Protein AF-G7VRM5-F1 (afdb_monomer_lite)

Organism: Paenibacillus terrae (strain HPL-003) (NCBI:txid985665)

Sequence (80 aa):
MNHSTSSELPVGLKEAENPAFKVGSQAIIRADHMAGMSGATATIVGAYTTTAYTVSYTPTTGGEKVTNHKWVTESELSAN

Radius of gyration: 14.44 Å; chains: 1; bounding box: 37×21×32 Å

Secondary structure (DSSP, 8-state):
-----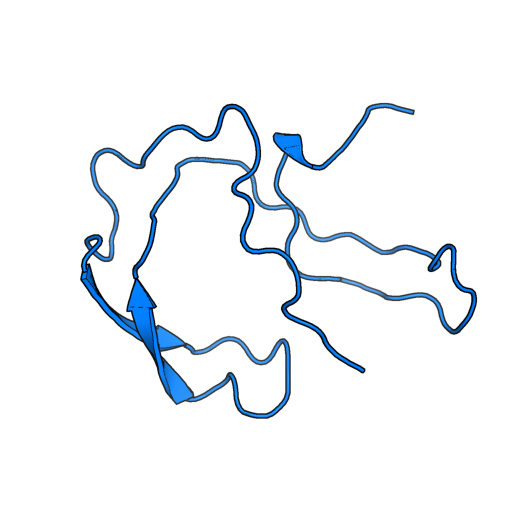--PPPTTPEEPSS-SS-TT-EEE----SSTTTTT-EEE----EE--EEEEEE--TT-SSPEEEEEEEEGGG----

InterPro domains:
  IPR011438 Domain of unknown function DUF1541 [PF07563] (23-74)

pLDDT: mean 90.64, std 9.28, range [52.12, 98.25]

Structure (mmCIF, N/CA/C/O backbone):
data_AF-G7VRM5-F1
#
_entry.id   AF-G7VRM5-F1
#
loop_
_atom_site.group_PDB
_atom_site.id
_atom_site.type_symbol
_atom_site.label_atom_id
_atom_site.label_alt_id
_atom_site.label_comp_id
_atom_site.label_asym_id
_atom_site.label_entity_id
_atom_site.label_seq_id
_atom_site.pdbx_PDB_ins_code
_atom_site.Cartn_x
_atom_site.Cartn_y
_atom_site.Cartn_z
_atom_site.occupancy
_atom_site.B_iso_or_equiv
_atom_site.auth_seq_id
_atom_site.auth_comp_id
_atom_site.auth_asym_id
_atom_site.auth_atom_id
_atom_site.pdbx_PDB_model_num
ATOM 1 N N . MET A 1 1 ? 3.130 -14.731 -13.984 1.00 52.12 1 MET A N 1
ATOM 2 C CA . MET A 1 1 ? 3.791 -14.147 -12.798 1.00 52.12 1 MET A CA 1
ATOM 3 C C . MET A 1 1 ? 2.789 -14.166 -11.652 1.00 52.12 1 MET A C 1
ATOM 5 O O . MET A 1 1 ? 1.627 -13.870 -11.897 1.00 52.12 1 MET A O 1
ATOM 9 N N . ASN A 1 2 ? 3.196 -14.593 -10.456 1.00 62.34 2 ASN A N 1
ATOM 10 C CA . ASN A 1 2 ? 2.360 -14.553 -9.254 1.00 62.34 2 ASN A CA 1
ATOM 11 C C . ASN A 1 2 ? 2.659 -13.228 -8.535 1.00 62.34 2 ASN A C 1
ATOM 13 O O . ASN A 1 2 ? 3.806 -12.992 -8.177 1.00 62.34 2 ASN A O 1
ATOM 17 N N . HIS A 1 3 ? 1.672 -12.341 -8.426 1.00 66.75 3 HIS A N 1
ATOM 18 C CA . HIS A 1 3 ? 1.872 -10.949 -7.997 1.00 66.75 3 HIS A CA 1
ATOM 19 C C . HIS A 1 3 ? 1.318 -10.649 -6.589 1.00 66.75 3 HIS A C 1
ATOM 21 O O . HIS A 1 3 ? 1.367 -9.507 -6.143 1.00 66.75 3 HIS A O 1
ATOM 27 N N . SER A 1 4 ? 0.793 -11.651 -5.877 1.00 71.31 4 SER A N 1
ATOM 28 C CA . SER A 1 4 ? 0.287 -11.507 -4.505 1.00 71.31 4 SER A CA 1
ATOM 29 C C . SER A 1 4 ? 0.719 -12.719 -3.681 1.00 71.31 4 SER A C 1
ATOM 31 O O . SER A 1 4 ? -0.042 -13.656 -3.461 1.00 71.31 4 SER A O 1
ATOM 33 N N . THR A 1 5 ? 2.004 -12.754 -3.329 1.00 64.69 5 THR A N 1
ATOM 34 C CA . THR A 1 5 ? 2.653 -13.956 -2.780 1.00 64.69 5 THR A CA 1
ATOM 35 C C . THR A 1 5 ? 2.961 -13.887 -1.292 1.00 64.69 5 THR A C 1
ATOM 37 O O . THR A 1 5 ? 3.296 -14.922 -0.724 1.00 64.69 5 THR A O 1
ATOM 40 N N . SER A 1 6 ? 2.875 -12.713 -0.658 1.00 72.81 6 SER A N 1
ATOM 41 C CA . SER A 1 6 ? 3.164 -12.579 0.773 1.00 72.81 6 SER A CA 1
ATOM 42 C C . SER A 1 6 ? 1.879 -12.494 1.588 1.00 72.81 6 SER A C 1
ATOM 44 O O . SER A 1 6 ? 1.055 -11.608 1.368 1.00 72.81 6 SER A O 1
ATOM 46 N N . SER A 1 7 ? 1.723 -13.419 2.534 1.00 72.88 7 SER A N 1
ATOM 47 C CA . SER A 1 7 ? 0.690 -13.386 3.575 1.00 72.88 7 SER A CA 1
ATOM 48 C C . SER A 1 7 ? 1.184 -12.751 4.879 1.00 72.88 7 SER A C 1
ATOM 50 O O . SER A 1 7 ? 0.418 -12.655 5.835 1.00 72.88 7 SER A O 1
ATOM 52 N N . GLU A 1 8 ? 2.461 -12.370 4.950 1.00 81.19 8 GLU A N 1
ATOM 53 C CA . GLU A 1 8 ? 3.065 -11.789 6.147 1.00 81.19 8 GLU A CA 1
ATOM 54 C C . GLU A 1 8 ? 2.831 -10.279 6.189 1.00 81.19 8 GLU A C 1
ATOM 56 O O . GLU A 1 8 ? 3.021 -9.572 5.198 1.00 81.19 8 GLU A O 1
ATOM 61 N N . LEU A 1 9 ? 2.408 -9.787 7.355 1.00 82.31 9 LEU A N 1
ATOM 62 C CA . LEU A 1 9 ? 2.240 -8.359 7.593 1.00 82.31 9 LEU A CA 1
ATOM 63 C C . LEU A 1 9 ? 3.597 -7.713 7.912 1.00 82.31 9 LEU A C 1
ATOM 65 O O . LEU A 1 9 ? 4.360 -8.277 8.702 1.00 82.31 9 LEU A O 1
ATOM 69 N N . PRO A 1 10 ? 3.882 -6.511 7.379 1.00 81.44 10 PRO A N 1
ATOM 70 C CA . PRO A 1 10 ? 5.054 -5.740 7.773 1.00 81.44 10 PRO A CA 1
ATOM 71 C C . PRO A 1 10 ? 5.092 -5.482 9.284 1.00 81.44 10 PRO A C 1
ATOM 73 O O . PRO A 1 10 ? 4.075 -5.189 9.921 1.00 81.44 10 PRO A O 1
ATOM 76 N N . VAL A 1 11 ? 6.288 -5.566 9.866 1.00 80.62 11 VAL A N 1
ATOM 77 C CA . VAL A 1 11 ? 6.491 -5.347 11.302 1.00 80.62 11 VAL A CA 1
ATOM 78 C C . VAL A 1 11 ? 6.258 -3.873 11.647 1.00 80.62 11 VAL A C 1
ATOM 80 O O . VAL A 1 11 ? 6.681 -2.971 10.925 1.00 80.62 11 VAL A O 1
ATOM 83 N N . GLY A 1 12 ? 5.597 -3.618 12.777 1.00 82.38 12 GLY A N 1
ATOM 84 C CA . GLY A 1 12 ? 5.440 -2.265 13.323 1.00 82.38 12 GLY A CA 1
ATOM 85 C C . GLY A 1 12 ? 4.325 -1.425 12.694 1.00 82.38 12 GLY A C 1
ATOM 86 O O . GLY A 1 12 ? 4.252 -0.229 12.968 1.00 82.38 12 GLY A O 1
ATOM 87 N N . LEU A 1 13 ? 3.436 -2.018 11.887 1.00 88.88 13 LEU A N 1
ATOM 88 C CA . LEU A 1 13 ? 2.247 -1.316 11.401 1.00 88.88 13 LEU A CA 1
ATOM 89 C C . LEU A 1 13 ? 1.306 -0.959 12.559 1.00 88.88 13 LEU A C 1
ATOM 91 O O . LEU A 1 13 ? 0.859 -1.829 13.307 1.00 88.88 13 LEU A O 1
ATOM 95 N N . LYS A 1 14 ? 0.963 0.328 12.678 1.00 92.44 14 LYS A N 1
ATOM 96 C CA . LYS A 1 14 ? -0.048 0.807 13.625 1.00 92.44 14 LYS A CA 1
ATOM 97 C C . LYS A 1 14 ? -1.437 0.636 13.012 1.00 92.44 14 LYS A C 1
ATOM 99 O O . LYS A 1 14 ? -1.717 1.205 11.957 1.00 92.44 14 LYS A O 1
ATOM 104 N N . GLU A 1 15 ? -2.316 -0.108 13.680 1.00 94.88 15 GLU A N 1
ATOM 105 C CA . GLU A 1 15 ? -3.725 -0.205 13.285 1.00 94.88 15 GLU A CA 1
ATOM 106 C C . GLU A 1 15 ? -4.381 1.182 13.228 1.00 94.88 15 GLU A C 1
ATOM 108 O O . GLU A 1 15 ? -4.122 2.061 14.056 1.00 94.88 15 GLU A O 1
ATOM 113 N N . ALA A 1 16 ? -5.219 1.392 12.217 1.00 95.81 16 ALA A N 1
ATOM 114 C CA . ALA A 1 16 ? -5.941 2.641 12.056 1.00 95.81 16 ALA A CA 1
ATOM 115 C C . ALA A 1 16 ? -7.057 2.738 13.108 1.00 95.81 16 ALA A C 1
ATOM 117 O O . ALA A 1 16 ? -7.931 1.879 13.169 1.00 95.81 16 ALA A O 1
ATOM 118 N N . GLU A 1 17 ? -7.060 3.813 13.899 1.00 95.19 17 GLU A N 1
ATOM 119 C CA . GLU A 1 17 ? -8.056 4.025 14.963 1.00 95.19 17 GLU A CA 1
ATOM 120 C C . GLU A 1 17 ? -9.470 4.246 14.398 1.00 95.19 17 GLU A C 1
ATOM 122 O O . GLU A 1 17 ? -10.447 3.748 14.948 1.00 95.19 17 GLU A O 1
ATOM 127 N N . ASN A 1 18 ? -9.582 4.964 13.275 1.00 95.62 18 ASN A N 1
ATOM 128 C CA . ASN A 1 18 ? -10.851 5.270 12.607 1.00 95.62 18 ASN A CA 1
ATOM 129 C C . ASN A 1 18 ? -10.721 5.083 11.085 1.00 95.62 18 ASN A C 1
ATOM 131 O O . ASN A 1 18 ? -10.635 6.068 10.345 1.00 95.62 18 ASN A O 1
ATOM 135 N N . PRO A 1 19 ? -10.659 3.837 10.586 1.00 96.88 19 PRO A N 1
ATOM 136 C CA . PRO A 1 19 ? -10.509 3.592 9.162 1.00 96.88 19 PRO A CA 1
ATOM 137 C C . PRO A 1 19 ? -11.815 3.896 8.420 1.00 96.88 19 PRO A C 1
ATOM 139 O O . PRO A 1 19 ? -12.909 3.615 8.912 1.00 96.88 19 PRO A O 1
ATOM 142 N N . ALA A 1 20 ? -11.705 4.418 7.194 1.00 96.88 20 ALA A N 1
ATOM 143 C CA . ALA A 1 20 ? -12.867 4.679 6.337 1.00 96.88 20 ALA A CA 1
ATOM 144 C C . ALA A 1 20 ? -13.678 3.402 6.039 1.00 96.88 20 ALA A C 1
ATOM 146 O O . ALA A 1 20 ? -14.900 3.453 5.918 1.00 96.88 20 ALA A O 1
ATOM 147 N N . PHE A 1 21 ? -12.994 2.256 5.967 1.00 97.19 21 PHE A N 1
ATOM 148 C CA . PHE A 1 21 ? -13.594 0.932 5.843 1.00 97.19 21 PHE A CA 1
ATOM 149 C C . PHE A 1 21 ? -13.163 0.070 7.027 1.00 97.19 21 PHE A C 1
ATOM 151 O O . PHE A 1 21 ? -11.973 -0.058 7.310 1.00 97.19 21 PHE A O 1
ATOM 158 N N . LYS A 1 22 ? -14.129 -0.527 7.726 1.00 96.88 22 LYS A N 1
ATOM 159 C CA . LYS A 1 22 ? -13.852 -1.368 8.898 1.00 96.88 22 LYS A CA 1
ATOM 160 C C . LYS A 1 22 ? -13.259 -2.708 8.471 1.00 96.88 22 LYS A C 1
ATOM 162 O O . LYS A 1 22 ? -13.638 -3.247 7.430 1.00 96.88 22 LYS A O 1
ATOM 167 N N . VAL A 1 23 ? -12.406 -3.290 9.307 1.00 97.25 23 VAL A N 1
ATOM 168 C CA . VAL A 1 23 ? -11.979 -4.687 9.141 1.00 97.25 23 VAL A CA 1
ATOM 169 C C . VAL A 1 23 ? -13.215 -5.599 9.129 1.00 97.25 23 VAL A C 1
ATOM 171 O O . VAL A 1 23 ? -14.152 -5.401 9.902 1.00 97.25 23 VAL A O 1
ATOM 174 N N . GLY A 1 24 ? -13.251 -6.546 8.193 1.00 97.62 24 GLY A N 1
ATOM 175 C CA . GLY A 1 24 ? -14.380 -7.439 7.918 1.00 97.62 24 GLY A CA 1
ATOM 176 C C . GLY A 1 24 ? -15.449 -6.861 6.981 1.00 97.62 24 GLY A C 1
ATOM 177 O O . GLY A 1 24 ? -16.283 -7.613 6.482 1.00 97.62 24 GLY A O 1
ATOM 178 N N . SER A 1 25 ? -15.432 -5.552 6.703 1.00 98.25 25 SER A N 1
ATOM 179 C CA . SER A 1 25 ? -16.350 -4.942 5.731 1.00 98.25 25 SER A CA 1
ATOM 180 C C . SER A 1 25 ? -15.924 -5.209 4.283 1.00 98.25 25 SER A C 1
ATOM 182 O O . SER A 1 25 ? -14.778 -5.578 4.015 1.00 98.25 25 SER A O 1
ATOM 184 N N . GLN A 1 26 ? -16.855 -5.018 3.346 1.00 98.12 26 GLN A N 1
ATOM 185 C CA . GLN A 1 26 ? -16.582 -5.105 1.912 1.00 98.12 26 GLN A CA 1
ATOM 186 C C . GLN A 1 26 ? -16.366 -3.720 1.294 1.00 98.12 26 GLN A C 1
ATOM 188 O O . GLN A 1 26 ? -17.020 -2.749 1.675 1.00 98.12 26 GLN A O 1
ATOM 193 N N . ALA A 1 27 ? -15.487 -3.650 0.295 1.00 97.81 27 ALA A N 1
ATOM 194 C CA . ALA A 1 27 ? -15.254 -2.467 -0.527 1.00 97.81 27 ALA A CA 1
ATOM 195 C C . ALA A 1 27 ? -15.040 -2.852 -2.000 1.00 97.81 27 ALA A C 1
ATOM 197 O O . ALA A 1 27 ? -14.666 -3.983 -2.308 1.00 97.81 27 ALA A O 1
ATOM 198 N N . ILE A 1 28 ? -15.256 -1.897 -2.909 1.00 97.81 28 ILE A N 1
ATOM 199 C CA . ILE A 1 28 ? -14.930 -2.052 -4.334 1.00 97.81 28 ILE A CA 1
ATOM 200 C C . ILE A 1 28 ? -13.554 -1.450 -4.597 1.00 97.81 28 ILE A C 1
ATOM 202 O O . ILE A 1 28 ? -13.332 -0.263 -4.341 1.00 97.81 28 ILE A O 1
ATOM 206 N N . ILE A 1 29 ? -12.643 -2.249 -5.146 1.00 96.81 29 ILE A N 1
ATOM 207 C CA . ILE A 1 29 ? -11.316 -1.777 -5.524 1.00 96.81 29 ILE A CA 1
ATOM 208 C C . ILE A 1 29 ? -11.428 -0.971 -6.821 1.00 96.81 29 ILE A C 1
ATOM 210 O O . ILE A 1 29 ? -11.924 -1.458 -7.832 1.00 96.81 29 ILE A O 1
ATOM 214 N N . ARG A 1 30 ? -10.966 0.283 -6.801 1.00 95.88 30 ARG A N 1
ATOM 215 C CA . ARG A 1 30 ? -10.898 1.148 -7.997 1.00 95.88 30 ARG A CA 1
AT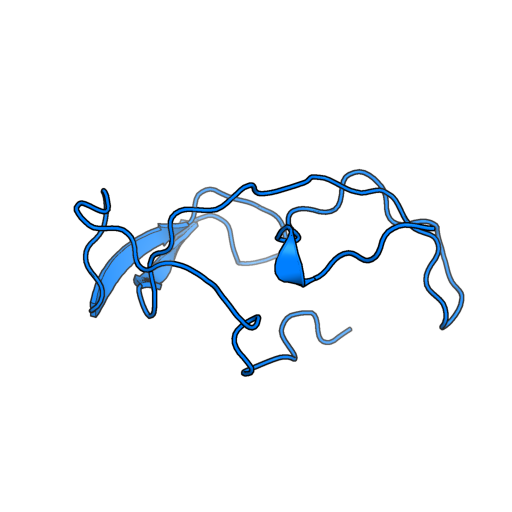OM 216 C C . ARG A 1 30 ? -9.511 1.199 -8.635 1.00 95.88 30 ARG A C 1
ATOM 218 O O . ARG A 1 30 ? -9.372 1.741 -9.725 1.00 95.88 30 ARG A O 1
ATOM 225 N N . ALA A 1 31 ? -8.500 0.681 -7.942 1.00 92.44 31 ALA A N 1
ATOM 226 C CA . ALA A 1 31 ? -7.142 0.590 -8.452 1.00 92.44 31 ALA A CA 1
ATOM 227 C C . ALA A 1 31 ? -7.027 -0.509 -9.518 1.00 92.44 31 ALA A C 1
ATOM 229 O O . ALA A 1 31 ? -7.742 -1.509 -9.486 1.00 92.44 31 ALA A O 1
ATOM 230 N N . ASP A 1 32 ? -6.096 -0.323 -10.443 1.00 92.12 32 ASP A N 1
ATOM 231 C CA . ASP A 1 32 ? -5.858 -1.163 -11.614 1.00 92.12 32 ASP A CA 1
ATOM 232 C C . ASP A 1 32 ? -4.427 -1.720 -11.640 1.00 92.12 32 ASP A C 1
ATOM 234 O O . ASP A 1 32 ? -3.854 -1.953 -12.700 1.00 92.12 32 ASP A O 1
ATOM 238 N N . HIS A 1 33 ? -3.846 -1.981 -10.463 1.00 89.06 33 HIS A N 1
ATOM 239 C CA . HIS A 1 33 ? -2.462 -2.462 -10.342 1.00 89.06 33 HIS A CA 1
ATOM 240 C C . HIS A 1 33 ? -2.217 -3.778 -11.089 1.00 89.06 33 HIS A C 1
ATOM 242 O O . HIS A 1 33 ? -1.097 -4.062 -11.506 1.00 89.06 33 HIS A O 1
ATOM 248 N N . MET A 1 34 ? -3.263 -4.595 -11.224 1.00 89.19 34 MET A N 1
ATOM 249 C CA . MET A 1 34 ? -3.241 -5.858 -11.949 1.00 89.19 34 MET A CA 1
ATOM 250 C C . MET A 1 34 ? -4.573 -6.087 -12.655 1.00 89.19 34 MET A C 1
ATOM 252 O O . MET A 1 34 ? -5.623 -5.609 -12.210 1.00 89.19 34 MET A O 1
ATOM 256 N N . ALA A 1 35 ? -4.537 -6.886 -13.721 1.00 90.31 35 ALA A N 1
ATOM 257 C CA . ALA A 1 35 ? -5.741 -7.335 -14.405 1.00 90.31 35 ALA A CA 1
ATOM 258 C C . ALA A 1 35 ? -6.719 -7.996 -13.415 1.00 90.31 35 ALA A C 1
ATOM 260 O O . ALA A 1 35 ? -6.327 -8.827 -12.597 1.00 90.31 35 ALA A O 1
ATOM 261 N N . GLY A 1 36 ? -7.992 -7.603 -13.489 1.00 91.25 36 GLY A N 1
ATOM 262 C CA . GLY A 1 36 ? -9.055 -8.108 -12.615 1.00 91.25 36 GLY A CA 1
ATOM 263 C C . GLY A 1 36 ? -9.190 -7.399 -11.264 1.00 91.25 36 GLY A C 1
ATOM 264 O O . GLY A 1 36 ? -10.117 -7.718 -10.530 1.00 91.25 36 GLY A O 1
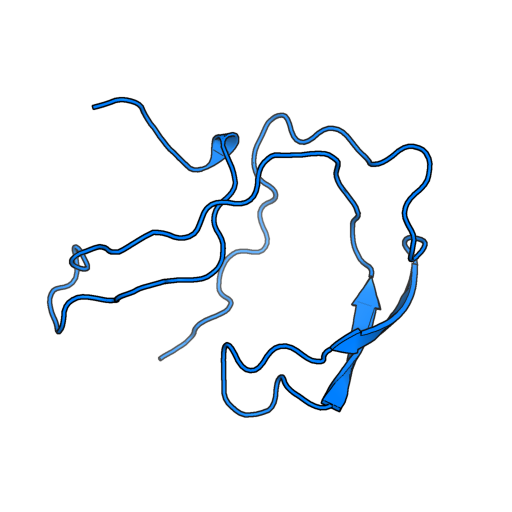ATOM 265 N N . MET A 1 37 ? -8.321 -6.437 -10.930 1.00 93.62 37 MET A N 1
ATOM 266 C CA . MET A 1 37 ? -8.423 -5.690 -9.670 1.00 93.62 37 MET A CA 1
ATOM 267 C C . MET A 1 37 ? -9.502 -4.599 -9.717 1.00 93.62 37 MET A C 1
ATOM 269 O O . MET A 1 37 ? -10.290 -4.466 -8.783 1.00 93.62 37 MET A O 1
ATOM 273 N N . SER A 1 38 ? -9.556 -3.825 -10.802 1.00 96.19 38 SER A N 1
ATOM 274 C CA . SER A 1 38 ? -10.518 -2.727 -10.922 1.00 96.19 38 SER A CA 1
ATOM 275 C C . SER A 1 38 ? -11.950 -3.260 -10.999 1.00 96.19 38 SER A C 1
ATOM 277 O O . SER A 1 38 ? -12.263 -4.128 -11.812 1.00 96.19 38 SER A O 1
ATOM 279 N N . GLY A 1 39 ? -12.818 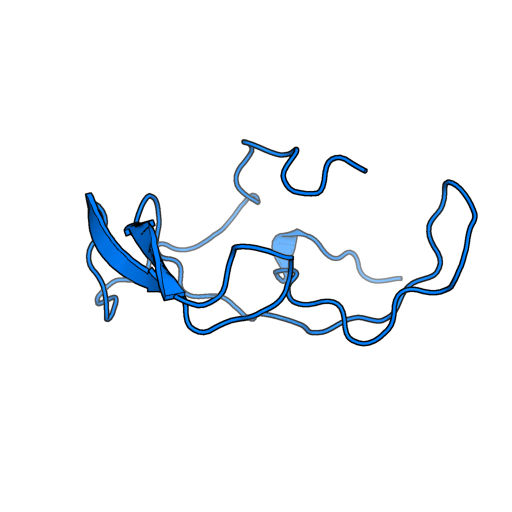-2.748 -10.128 1.00 96.94 39 GLY A N 1
ATOM 280 C CA . GLY A 1 39 ? -14.208 -3.171 -9.983 1.00 96.94 39 GLY A CA 1
ATOM 281 C C . GLY A 1 39 ? -14.414 -4.409 -9.106 1.00 96.94 39 GLY A C 1
ATOM 282 O O . GLY A 1 39 ? -15.563 -4.761 -8.845 1.00 96.94 39 GLY A O 1
ATOM 283 N N . ALA A 1 40 ? -13.351 -5.055 -8.618 1.00 97.19 40 ALA A N 1
ATOM 284 C CA . ALA A 1 40 ? -13.479 -6.234 -7.769 1.00 97.19 40 ALA A CA 1
ATOM 285 C C . ALA A 1 40 ? -14.010 -5.880 -6.371 1.00 97.19 40 ALA A C 1
ATOM 287 O O . ALA A 1 40 ? -13.582 -4.899 -5.755 1.00 97.19 40 ALA A O 1
ATOM 288 N N . THR A 1 41 ? -14.902 -6.720 -5.844 1.00 97.62 41 THR A N 1
ATOM 289 C CA . THR A 1 41 ? -15.319 -6.676 -4.436 1.00 97.62 41 THR A CA 1
ATOM 290 C C . THR A 1 41 ? -14.278 -7.380 -3.573 1.00 97.62 41 THR A C 1
ATOM 292 O O . THR A 1 41 ? -13.957 -8.542 -3.817 1.00 97.62 41 THR A O 1
ATOM 295 N N . ALA A 1 42 ? -13.789 -6.703 -2.538 1.00 96.31 42 ALA A N 1
ATOM 296 C CA . ALA A 1 42 ? -12.811 -7.237 -1.598 1.00 96.31 42 ALA A CA 1
ATOM 297 C C . ALA A 1 42 ? -13.285 -7.101 -0.150 1.00 96.31 42 ALA A C 1
ATOM 299 O O . ALA A 1 42 ? -13.992 -6.154 0.197 1.00 96.31 42 ALA A O 1
ATOM 300 N N . THR A 1 43 ? -12.859 -8.037 0.696 1.00 97.81 43 THR A N 1
ATOM 301 C CA . THR A 1 43 ? -13.029 -7.963 2.151 1.00 97.81 43 THR A CA 1
ATOM 302 C C . THR A 1 43 ? -11.799 -7.305 2.763 1.00 97.81 43 THR A C 1
ATOM 304 O O . THR A 1 43 ? -10.673 -7.723 2.497 1.00 97.81 43 THR A O 1
ATOM 307 N N . ILE A 1 44 ? -12.001 -6.290 3.600 1.00 97.56 44 ILE A N 1
ATOM 308 C CA . ILE A 1 44 ? -10.909 -5.617 4.305 1.00 97.56 44 ILE A CA 1
ATOM 309 C C . ILE A 1 44 ? -10.408 -6.519 5.434 1.00 97.56 44 ILE A C 1
ATOM 311 O O . ILE A 1 44 ? -11.115 -6.729 6.416 1.00 97.56 44 ILE A O 1
ATOM 315 N N . VAL A 1 45 ? -9.188 -7.039 5.310 1.00 95.44 45 VAL A N 1
ATOM 316 C CA . VAL A 1 45 ? -8.562 -7.904 6.332 1.00 95.44 45 VAL A CA 1
ATOM 317 C C . VAL A 1 45 ? -7.675 -7.139 7.319 1.00 95.44 45 VAL A C 1
ATOM 319 O O . VAL A 1 45 ? -7.335 -7.672 8.368 1.00 95.44 45 VAL A O 1
ATOM 322 N N . GLY A 1 46 ? -7.345 -5.881 7.019 1.00 94.44 46 GLY A N 1
ATOM 323 C CA . GLY A 1 46 ? -6.552 -5.006 7.879 1.00 94.44 46 GLY A CA 1
ATOM 324 C C . GLY A 1 46 ? -6.626 -3.552 7.416 1.00 94.44 46 GLY A C 1
ATOM 325 O O . GLY A 1 46 ? -6.850 -3.281 6.235 1.00 94.44 46 GLY A O 1
ATOM 326 N N . ALA A 1 47 ? -6.463 -2.618 8.350 1.00 96.06 47 ALA A N 1
ATOM 327 C CA . ALA A 1 47 ? -6.403 -1.188 8.074 1.00 96.06 47 ALA A CA 1
ATOM 328 C C . ALA A 1 47 ? -5.370 -0.542 9.001 1.00 96.06 47 ALA A C 1
ATOM 330 O O . ALA A 1 47 ? -5.448 -0.693 10.220 1.00 96.06 47 ALA A O 1
ATOM 331 N N . TYR A 1 48 ? -4.413 0.178 8.422 1.00 94.75 48 TYR A N 1
ATOM 332 C CA . TYR A 1 48 ? -3.240 0.677 9.136 1.00 94.75 48 TYR A CA 1
ATOM 333 C C . TYR A 1 48 ? -2.979 2.140 8.792 1.00 94.75 48 TYR A C 1
ATOM 335 O O . TYR A 1 48 ? -3.173 2.560 7.650 1.00 94.75 48 TYR A O 1
ATOM 343 N N . THR A 1 49 ? -2.510 2.905 9.775 1.00 94.12 49 THR A N 1
ATOM 344 C CA . THR A 1 49 ? -2.011 4.266 9.567 1.00 94.12 49 THR A CA 1
ATOM 345 C C . THR A 1 49 ? -0.509 4.193 9.331 1.00 94.12 49 THR A C 1
ATOM 347 O O . THR A 1 49 ? 0.254 3.900 10.248 1.00 94.12 49 THR A O 1
ATOM 350 N N . THR A 1 50 ? -0.085 4.447 8.095 1.00 92.75 50 THR A N 1
ATOM 351 C CA . THR A 1 50 ? 1.326 4.430 7.688 1.00 92.75 50 THR A CA 1
ATOM 352 C C . THR A 1 50 ? 1.547 5.314 6.458 1.00 92.75 50 THR A C 1
ATOM 354 O O . THR A 1 50 ? 0.584 5.804 5.861 1.00 92.75 50 THR A O 1
ATOM 357 N N . THR A 1 51 ? 2.804 5.499 6.063 1.00 93.38 51 THR A N 1
ATOM 358 C CA . THR A 1 51 ? 3.172 6.141 4.799 1.00 93.38 51 THR A CA 1
ATOM 359 C C . THR A 1 51 ? 3.241 5.089 3.693 1.00 93.38 51 THR A C 1
ATOM 361 O O . THR A 1 51 ? 3.983 4.113 3.796 1.00 93.38 51 THR A O 1
ATOM 364 N N . ALA A 1 52 ? 2.467 5.288 2.623 1.00 94.56 52 ALA A N 1
ATOM 365 C CA . ALA A 1 52 ? 2.526 4.462 1.420 1.00 94.56 52 ALA A CA 1
ATOM 366 C C . ALA A 1 52 ? 3.376 5.158 0.349 1.00 94.56 52 ALA A C 1
ATOM 368 O O . ALA A 1 52 ? 3.085 6.289 -0.047 1.00 94.56 52 ALA A O 1
ATOM 369 N N . TYR A 1 53 ? 4.401 4.472 -0.149 1.00 95.38 53 TYR A N 1
ATOM 370 C CA . TYR A 1 53 ? 5.327 4.992 -1.149 1.00 95.38 53 T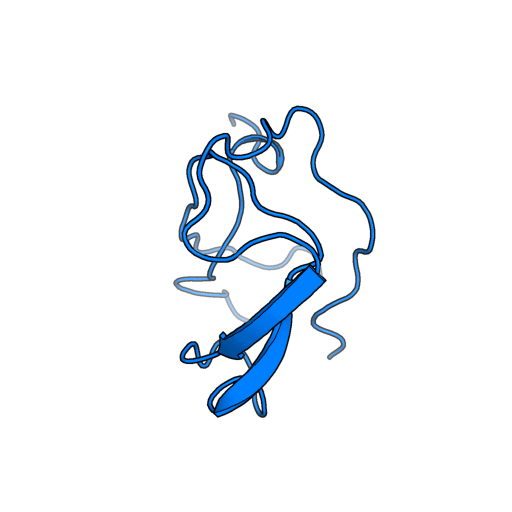YR A CA 1
ATOM 371 C C . TYR A 1 53 ? 5.062 4.392 -2.527 1.00 95.38 53 TYR A C 1
ATOM 373 O O . TYR A 1 53 ? 4.656 3.238 -2.677 1.00 95.38 53 TYR A O 1
ATOM 381 N N . THR A 1 54 ? 5.338 5.199 -3.550 1.00 96.62 54 THR A N 1
ATOM 382 C CA . THR A 1 54 ? 5.462 4.744 -4.936 1.00 96.62 54 THR A CA 1
ATOM 383 C C . THR A 1 54 ? 6.944 4.657 -5.276 1.00 96.62 54 THR A C 1
ATOM 385 O O . THR A 1 54 ? 7.662 5.642 -5.113 1.00 96.62 54 THR A O 1
ATOM 388 N N . VAL A 1 55 ? 7.406 3.501 -5.753 1.00 95.00 55 VAL A N 1
ATOM 389 C CA . VAL A 1 55 ? 8.833 3.257 -6.026 1.00 95.00 55 VAL A CA 1
ATOM 390 C C . VAL A 1 55 ? 9.059 2.786 -7.457 1.00 95.00 55 VAL A C 1
ATOM 392 O O . VAL A 1 55 ? 8.178 2.216 -8.093 1.00 95.00 55 VAL A O 1
ATOM 395 N N . SER A 1 56 ? 10.256 3.021 -7.986 1.00 95.88 56 SER A N 1
ATOM 396 C CA . SER A 1 56 ? 10.704 2.415 -9.242 1.00 95.88 56 SER A CA 1
ATOM 397 C C . SER A 1 56 ? 11.975 1.627 -8.972 1.00 95.88 56 SER A C 1
ATOM 399 O O . SER A 1 56 ? 12.914 2.185 -8.410 1.00 95.88 56 SER A O 1
ATOM 401 N N . TYR A 1 57 ? 12.022 0.361 -9.374 1.00 93.62 57 TYR A N 1
ATOM 402 C CA . TYR A 1 57 ? 13.122 -0.539 -9.036 1.00 93.62 57 TYR A CA 1
ATOM 403 C C . TYR A 1 57 ? 13.481 -1.462 -10.200 1.00 93.62 57 TYR A C 1
ATOM 405 O O . TYR A 1 57 ? 12.658 -1.762 -11.067 1.00 93.62 57 TYR A O 1
ATOM 413 N N . THR A 1 58 ? 14.731 -1.915 -10.211 1.00 95.19 58 THR A N 1
ATOM 414 C CA . THR A 1 58 ? 15.190 -2.980 -11.106 1.00 95.19 58 THR A CA 1
ATOM 415 C C . THR A 1 58 ? 15.076 -4.306 -10.352 1.00 95.19 58 THR A C 1
ATOM 417 O O . THR A 1 58 ? 15.670 -4.416 -9.277 1.00 95.19 58 THR A O 1
ATOM 420 N N . P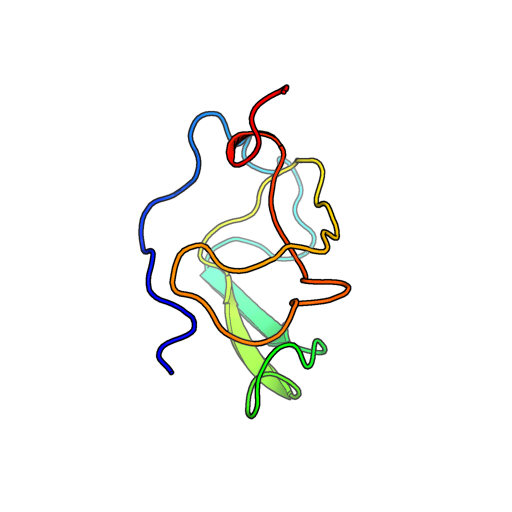RO A 1 59 ? 14.319 -5.300 -10.849 1.00 94.44 59 PRO A N 1
ATOM 421 C CA . PRO A 1 59 ? 14.165 -6.574 -10.152 1.00 94.44 59 PRO A CA 1
ATOM 422 C C . PRO A 1 59 ? 15.502 -7.305 -9.982 1.00 94.44 59 PRO A C 1
ATOM 424 O O . PRO A 1 59 ? 16.289 -7.413 -10.923 1.00 94.44 59 PRO A O 1
ATOM 427 N N . THR A 1 60 ? 15.740 -7.876 -8.801 1.00 93.38 60 THR A N 1
ATOM 428 C CA . THR A 1 60 ? 16.942 -8.685 -8.515 1.00 93.38 60 THR A CA 1
ATOM 429 C C . THR A 1 60 ? 16.969 -10.003 -9.288 1.00 93.38 60 THR A C 1
ATOM 431 O O . THR A 1 60 ? 18.032 -10.568 -9.522 1.00 93.38 60 THR A O 1
ATOM 434 N N . THR A 1 61 ? 15.805 -10.473 -9.738 1.00 92.44 61 THR A N 1
ATOM 435 C CA . THR A 1 61 ? 15.638 -11.649 -10.601 1.00 92.44 61 THR A CA 1
ATOM 436 C C . THR A 1 61 ? 15.877 -11.349 -12.087 1.00 92.44 61 THR A C 1
ATOM 438 O O . THR A 1 61 ? 15.662 -12.222 -12.924 1.00 92.44 61 THR A O 1
ATOM 441 N N . GLY A 1 62 ? 16.288 -10.122 -12.429 1.00 91.12 62 GLY A N 1
ATOM 442 C CA . GLY A 1 62 ? 16.402 -9.644 -13.806 1.00 91.12 62 GLY A CA 1
ATOM 443 C C . GLY A 1 62 ? 15.059 -9.232 -14.423 1.00 91.12 62 GLY A C 1
ATOM 444 O O . GLY A 1 62 ? 14.003 -9.354 -13.802 1.00 91.12 62 GLY A O 1
ATOM 445 N N . GLY A 1 63 ? 15.109 -8.736 -15.662 1.00 92.06 63 GLY A N 1
ATOM 446 C CA . GLY A 1 63 ? 13.947 -8.242 -16.407 1.00 92.06 63 GLY A CA 1
ATOM 447 C C . GLY A 1 63 ? 13.889 -6.717 -16.516 1.00 92.06 63 GLY A C 1
ATOM 448 O O . GLY A 1 63 ? 14.858 -6.015 -16.222 1.00 92.06 63 GLY A O 1
ATOM 449 N N . GLU A 1 64 ? 12.752 -6.211 -16.992 1.00 94.56 64 GLU A N 1
ATOM 450 C CA . GLU A 1 64 ? 12.541 -4.777 -17.183 1.00 94.56 64 GLU A CA 1
ATOM 451 C C . GLU A 1 64 ? 12.410 -4.035 -15.849 1.00 94.56 64 GLU A C 1
ATOM 453 O O . GLU A 1 64 ? 11.919 -4.565 -14.848 1.00 94.56 64 GLU A O 1
ATOM 458 N N . LYS A 1 65 ? 12.842 -2.771 -15.844 1.00 95.25 65 LYS A N 1
ATOM 459 C CA . LYS A 1 65 ? 12.648 -1.874 -14.707 1.00 95.25 65 LYS A CA 1
ATOM 460 C C . LYS A 1 65 ? 11.153 -1.688 -14.459 1.00 95.25 65 LYS A C 1
ATOM 462 O O . LYS A 1 65 ? 10.421 -1.264 -15.349 1.00 95.25 65 LYS A O 1
ATOM 467 N N . VAL A 1 66 ? 10.726 -1.908 -13.221 1.00 94.50 66 VAL A N 1
ATOM 468 C CA . VAL A 1 66 ? 9.362 -1.609 -12.790 1.00 94.50 66 VAL A CA 1
ATOM 469 C C . VAL A 1 66 ? 9.300 -0.134 -12.408 1.00 94.50 66 VAL A C 1
ATOM 471 O O . VAL A 1 66 ? 10.076 0.337 -11.575 1.00 94.50 66 VAL A O 1
ATOM 474 N N . THR A 1 67 ? 8.390 0.614 -13.027 1.00 95.69 67 THR A N 1
ATOM 475 C CA . THR A 1 67 ? 8.214 2.050 -12.776 1.00 95.69 67 THR A CA 1
ATOM 476 C C . THR A 1 67 ? 6.919 2.331 -12.037 1.00 95.69 67 THR A C 1
ATOM 478 O O . THR A 1 67 ? 5.885 1.764 -12.379 1.00 95.69 67 THR A O 1
ATOM 481 N N . ASN A 1 68 ? 6.960 3.265 -11.087 1.00 94.56 68 ASN A N 1
ATOM 482 C CA . ASN A 1 68 ? 5.794 3.736 -10.336 1.00 94.56 68 ASN A CA 1
ATOM 483 C C . ASN A 1 68 ? 4.983 2.609 -9.664 1.00 94.56 68 ASN A C 1
ATOM 485 O O . ASN A 1 68 ? 3.753 2.650 -9.638 1.00 94.56 68 ASN A O 1
ATOM 489 N N . HIS A 1 69 ? 5.673 1.607 -9.117 1.00 94.06 69 HIS A N 1
ATOM 490 C CA . HIS A 1 69 ? 5.060 0.507 -8.387 1.00 94.06 69 HIS A CA 1
ATOM 491 C C . HIS A 1 69 ? 4.331 1.025 -7.145 1.00 94.06 69 HIS A C 1
ATOM 493 O O . HIS A 1 69 ? 4.917 1.734 -6.322 1.00 94.06 69 HIS A O 1
ATOM 499 N N . LYS A 1 70 ? 3.056 0.646 -7.022 1.00 93.31 70 LYS A N 1
ATOM 500 C CA . LYS A 1 70 ? 2.194 0.948 -5.882 1.00 93.31 70 LYS A CA 1
ATOM 501 C C . LYS A 1 70 ? 1.791 -0.355 -5.192 1.00 93.31 70 LYS A C 1
ATOM 503 O O . LYS A 1 70 ? 1.244 -1.241 -5.843 1.00 93.31 70 LYS A O 1
ATOM 508 N N . TRP A 1 71 ? 1.998 -0.488 -3.893 1.00 93.50 71 TRP A N 1
ATOM 509 C CA . TRP A 1 71 ? 2.688 0.415 -2.962 1.00 93.50 71 TRP A CA 1
ATOM 510 C C . TRP A 1 71 ? 3.579 -0.414 -2.050 1.00 93.50 71 TRP A C 1
ATOM 512 O O . TRP A 1 71 ? 3.374 -1.614 -1.906 1.00 93.50 71 TRP A O 1
ATOM 522 N N . VAL A 1 72 ? 4.542 0.254 -1.428 1.00 93.75 72 VAL A N 1
ATOM 523 C CA . VAL A 1 72 ? 5.321 -0.285 -0.309 1.00 93.75 72 VAL A CA 1
ATOM 524 C C . VAL A 1 72 ? 5.149 0.635 0.893 1.00 93.75 72 VAL A C 1
ATOM 526 O O . VAL A 1 72 ? 4.902 1.834 0.735 1.00 93.75 72 VAL A O 1
ATOM 529 N N . THR A 1 73 ? 5.239 0.077 2.088 1.00 93.06 73 THR A N 1
ATOM 530 C CA . THR A 1 73 ? 5.181 0.803 3.359 1.00 93.06 73 THR A CA 1
ATOM 531 C C . THR A 1 73 ? 6.583 1.135 3.866 1.00 93.06 73 THR A C 1
ATOM 533 O O . THR A 1 73 ? 7.574 0.584 3.391 1.00 93.06 73 THR A O 1
ATOM 536 N N . GLU A 1 74 ? 6.684 2.039 4.842 1.00 89.62 74 GLU A N 1
ATOM 537 C CA . GLU A 1 74 ? 7.979 2.425 5.421 1.00 89.62 74 GLU A CA 1
ATOM 538 C C . GLU A 1 74 ? 8.740 1.236 6.030 1.00 89.62 74 GLU A C 1
ATOM 540 O O . GLU A 1 74 ? 9.938 1.099 5.806 1.00 89.62 74 GLU A O 1
ATOM 545 N N . SER A 1 75 ? 8.038 0.325 6.714 1.00 88.44 75 SER A N 1
ATOM 546 C CA . SER A 1 75 ? 8.625 -0.883 7.314 1.00 88.44 75 SER A CA 1
ATOM 547 C C . SER A 1 75 ? 9.203 -1.877 6.297 1.00 88.44 75 SER A C 1
ATOM 549 O O . SER A 1 75 ? 9.942 -2.780 6.683 1.00 88.44 75 SER A O 1
ATOM 551 N N . GLU A 1 76 ? 8.850 -1.752 5.016 1.00 89.81 76 GLU A N 1
ATOM 552 C CA . GLU A 1 76 ? 9.342 -2.608 3.928 1.00 89.81 76 GLU A CA 1
ATOM 553 C C . GLU A 1 76 ? 10.562 -2.003 3.213 1.00 89.81 76 GLU A C 1
ATOM 555 O O . GLU A 1 76 ? 11.099 -2.607 2.283 1.00 89.81 76 GLU A O 1
ATOM 560 N N . LEU A 1 77 ? 11.010 -0.815 3.632 1.00 91.19 77 LEU A N 1
ATOM 561 C CA . LEU A 1 77 ? 12.159 -0.112 3.074 1.00 91.19 77 LEU A CA 1
ATOM 562 C C . LEU A 1 77 ? 13.307 -0.059 4.087 1.00 91.19 77 LEU A C 1
ATOM 564 O O . LEU A 1 77 ? 13.109 0.093 5.289 1.00 91.19 77 LEU A O 1
ATOM 568 N N . SER A 1 78 ? 14.535 -0.126 3.580 1.00 87.44 78 SER A N 1
ATOM 569 C CA . SER A 1 78 ? 15.751 0.122 4.355 1.00 87.44 78 SER A CA 1
ATOM 570 C C . SER A 1 78 ? 16.483 1.340 3.805 1.00 87.44 78 SER A C 1
ATOM 572 O O . SER A 1 78 ? 16.583 1.507 2.587 1.00 87.44 78 SER A O 1
ATOM 574 N N . ALA A 1 79 ? 17.023 2.173 4.697 1.00 85.25 79 ALA A N 1
ATOM 575 C CA . ALA A 1 79 ? 17.948 3.228 4.300 1.00 85.25 79 ALA A CA 1
ATOM 576 C C . ALA A 1 79 ? 19.203 2.608 3.665 1.00 85.25 79 ALA A C 1
ATOM 578 O O . ALA A 1 79 ? 19.669 1.555 4.108 1.00 85.25 79 ALA A O 1
ATOM 579 N N . ASN A 1 80 ? 19.695 3.254 2.611 1.00 67.62 80 ASN A N 1
ATOM 580 C CA . ASN A 1 80 ? 20.849 2.818 1.829 1.00 67.62 80 ASN A CA 1
ATOM 581 C C . ASN A 1 80 ? 22.142 3.454 2.349 1.00 67.62 80 ASN A C 1
ATOM 583 O O . ASN A 1 80 ? 22.063 4.621 2.799 1.00 67.62 80 ASN A O 1
#

Foldseek 3Di:
DDDPPDPDDQPPFAADPDDPADQQDKDAACDPLDPPRHRDIDGHNGHTDFDWDFDWAADPVGDDIRHRDTTDTPSRDDDD